Protein AF-X1IJ71-F1 (afdb_monomer_lite)

Secondary structure (DSSP, 8-state):
-HHHHHHHHHTT---HHHHHHHHHHHHHHHTTTEEE-TTT--EEE-TTS---HHHHHHHHHHHHHHHHHTTSSTT----HHHHHHHHT--HHHHHHHHHHHHHTTSEEEETTEEEE-THHHHHHHTT--GGGPPTTEEEEEEE-SSSTTSSS-EEEEEE--

pLDDT: mean 70.22, std 17.47, range [33.94, 96.06]

InterPro domains:
  IPR016039 Thiolase-like [G3DSA:3.40.47.10] (110-160)

Sequence (161 aa):
MENKKLDILKDLIINEEYTLEDLKRLVEKSKSFIKIEGKSGKVIISPEYPFTTREKIVIFLIGFHFSKELGLNQDVQITSSYISENIEIAQTTISGPLGDIVKNKIVAKENNTFAIKFYEIALQLKGKADKRQVPNAKIGLAYGMNGICSQGNCVLIFGGE

Structure (mmCIF, N/CA/C/O backbone):
data_AF-X1IJ71-F1
#
_entry.id   AF-X1IJ71-F1
#
loop_
_atom_site.group_PDB
_atom_site.id
_atom_site.type_symbol
_atom_site.label_atom_id
_atom_site.label_alt_id
_atom_site.label_comp_id
_atom_site.label_asym_id
_atom_site.label_entity_id
_atom_site.label_seq_id
_atom_site.pdbx_PDB_ins_code
_atom_site.Cartn_x
_atom_site.Cartn_y
_atom_site.Cartn_z
_atom_site.occupancy
_atom_site.B_iso_or_equiv
_atom_site.auth_seq_id
_atom_site.auth_comp_id
_atom_site.auth_asym_id
_atom_site.auth_atom_id
_atom_site.pdbx_PDB_model_num
ATOM 1 N N . MET A 1 1 ? -42.960 -9.338 11.588 1.00 52.09 1 MET A N 1
ATOM 2 C CA . MET A 1 1 ? -41.989 -9.705 10.528 1.00 52.09 1 MET A CA 1
ATOM 3 C C . MET A 1 1 ? -40.872 -8.666 10.405 1.00 52.09 1 MET A C 1
ATOM 5 O O . MET A 1 1 ? -39.729 -9.062 10.228 1.00 52.09 1 MET A O 1
ATOM 9 N N . GLU A 1 2 ? -41.163 -7.374 10.604 1.00 54.00 2 GLU A N 1
ATOM 10 C CA . GLU A 1 2 ? -40.160 -6.290 10.667 1.00 54.00 2 GLU A CA 1
ATOM 11 C C . GLU A 1 2 ? -39.073 -6.474 11.738 1.00 54.00 2 GLU A C 1
ATOM 13 O O . GLU A 1 2 ? -37.898 -6.322 11.420 1.00 54.00 2 GLU A O 1
ATOM 18 N N . ASN A 1 3 ? -39.418 -6.893 12.963 1.00 58.38 3 ASN A N 1
ATOM 19 C CA . ASN A 1 3 ? -38.427 -7.018 14.048 1.00 58.38 3 ASN A CA 1
ATOM 20 C C . ASN A 1 3 ? -37.332 -8.069 13.788 1.00 58.38 3 ASN A C 1
ATOM 22 O O . ASN A 1 3 ? -36.171 -7.814 14.077 1.00 58.38 3 ASN A O 1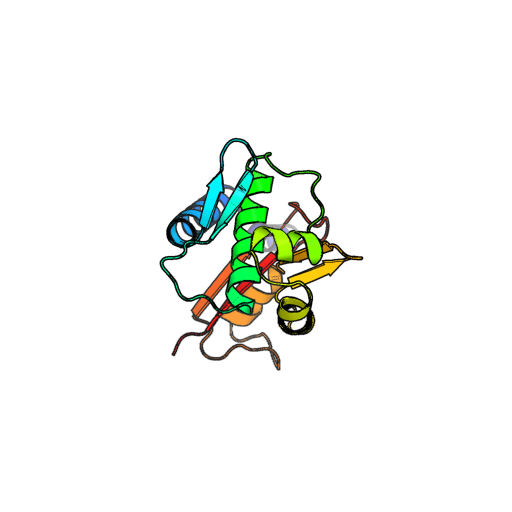
ATOM 26 N N . LYS A 1 4 ? -37.653 -9.203 13.144 1.00 63.12 4 LYS A N 1
ATOM 27 C CA . LYS A 1 4 ? -36.636 -10.207 12.767 1.00 63.12 4 LYS A CA 1
ATOM 28 C C . LYS A 1 4 ? -35.680 -9.695 11.688 1.00 63.12 4 LYS A C 1
ATOM 30 O O . LYS A 1 4 ? -34.519 -10.079 11.663 1.00 63.12 4 LYS A O 1
ATOM 35 N N . LYS A 1 5 ? -36.173 -8.839 10.786 1.00 57.72 5 LYS A N 1
ATOM 36 C CA . LYS A 1 5 ? -35.361 -8.238 9.724 1.00 57.72 5 LYS A CA 1
ATOM 37 C C . LYS A 1 5 ? -34.405 -7.195 10.306 1.00 57.72 5 LYS A C 1
ATOM 39 O O . LYS A 1 5 ? -33.244 -7.173 9.926 1.00 57.72 5 LYS A O 1
ATOM 44 N N . LEU A 1 6 ? -34.879 -6.388 11.256 1.00 58.03 6 LEU A N 1
ATOM 45 C CA . LEU A 1 6 ? -34.053 -5.436 12.000 1.00 58.03 6 LEU A CA 1
ATOM 46 C C . LEU A 1 6 ? -32.970 -6.130 12.833 1.00 58.03 6 LEU A C 1
ATOM 48 O O . LEU A 1 6 ? -31.835 -5.672 12.813 1.00 58.03 6 LEU A O 1
ATOM 52 N N . ASP A 1 7 ? -33.277 -7.246 13.499 1.00 62.38 7 ASP A N 1
ATOM 53 C CA . ASP A 1 7 ? -32.277 -7.978 14.288 1.00 62.38 7 ASP A CA 1
ATOM 54 C C . ASP A 1 7 ? -31.167 -8.597 13.427 1.00 62.38 7 ASP A C 1
ATOM 56 O O . ASP A 1 7 ? -30.007 -8.529 13.809 1.00 62.38 7 ASP A O 1
ATOM 60 N N . ILE A 1 8 ? -31.481 -9.092 12.224 1.00 55.81 8 ILE A N 1
ATOM 61 C CA . ILE A 1 8 ? -30.460 -9.569 11.269 1.00 55.81 8 ILE A CA 1
ATOM 62 C C . ILE A 1 8 ? -29.593 -8.410 10.748 1.00 55.81 8 ILE A C 1
ATOM 64 O O . ILE A 1 8 ? -28.407 -8.580 10.483 1.00 55.81 8 ILE A O 1
ATOM 68 N N . LEU A 1 9 ? -30.172 -7.219 10.580 1.00 46.19 9 LEU A N 1
ATOM 69 C CA . LEU A 1 9 ? -29.439 -6.045 10.100 1.00 46.19 9 LEU A CA 1
ATOM 70 C C . LEU A 1 9 ? -28.527 -5.435 11.177 1.00 46.19 9 LEU A C 1
ATOM 72 O O . LEU A 1 9 ? -27.554 -4.776 10.820 1.00 46.19 9 LEU A O 1
ATOM 76 N N . LYS A 1 10 ? -28.791 -5.677 12.470 1.00 57.78 10 LYS A N 1
ATOM 77 C CA . LYS A 1 10 ? -27.905 -5.248 13.567 1.00 57.78 10 LYS A CA 1
ATOM 78 C C . LYS A 1 10 ? -26.537 -5.929 13.515 1.00 57.78 10 LYS A C 1
ATOM 80 O O . LYS A 1 10 ? -25.555 -5.290 13.868 1.00 57.78 10 LYS A O 1
ATOM 85 N N . ASP A 1 11 ? -26.450 -7.149 12.985 1.00 53.12 11 ASP A N 1
ATOM 86 C CA . ASP A 1 11 ? -25.175 -7.860 12.792 1.00 53.12 11 ASP A CA 1
ATOM 87 C C . ASP A 1 11 ? -24.276 -7.215 11.717 1.00 53.12 11 ASP A C 1
ATOM 89 O O . ASP A 1 11 ? -23.091 -7.530 11.620 1.00 53.12 11 ASP A O 1
ATOM 93 N N . LEU A 1 12 ? -24.822 -6.310 10.893 1.00 44.44 12 LEU A N 1
ATOM 94 C CA . LEU A 1 12 ? -24.057 -5.523 9.918 1.00 44.44 12 LEU A CA 1
ATOM 95 C C . LEU A 1 12 ? -23.505 -4.218 10.512 1.00 44.44 12 LEU A C 1
ATOM 97 O O . LEU A 1 12 ? -22.729 -3.532 9.845 1.00 44.44 12 LEU A O 1
ATOM 101 N N . ILE A 1 13 ? -23.913 -3.853 11.732 1.00 45.34 13 ILE A N 1
ATOM 102 C CA . ILE A 1 13 ? -23.444 -2.644 12.407 1.00 45.34 13 ILE A CA 1
ATOM 103 C C . ILE A 1 13 ? -22.064 -2.941 12.994 1.00 45.34 13 ILE A C 1
ATOM 105 O O . ILE A 1 13 ? -21.918 -3.681 13.964 1.00 45.34 13 ILE A O 1
ATOM 109 N N . ILE A 1 14 ? -21.035 -2.357 12.384 1.00 48.97 14 ILE A N 1
ATOM 110 C CA . ILE A 1 14 ? -19.670 -2.394 12.905 1.00 48.97 14 ILE A CA 1
ATOM 111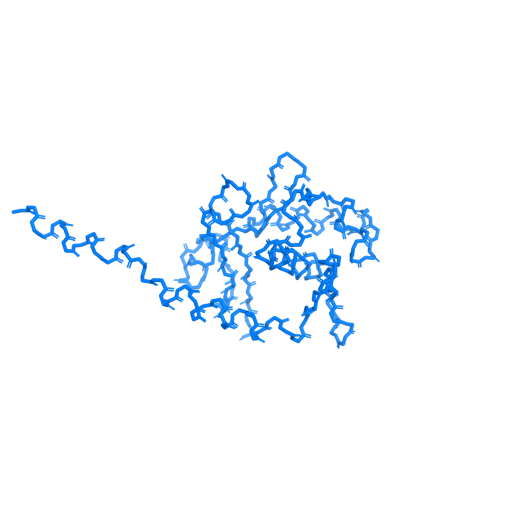 C C . ILE A 1 14 ? -19.578 -1.346 14.016 1.00 48.97 14 ILE A C 1
ATOM 113 O O . ILE A 1 14 ? -19.747 -0.155 13.760 1.00 48.97 14 ILE A O 1
ATOM 117 N N . ASN A 1 15 ? -19.323 -1.788 15.246 1.00 52.44 15 ASN A N 1
ATOM 118 C CA . ASN A 1 15 ? -19.064 -0.885 16.364 1.00 52.44 15 ASN A CA 1
ATOM 119 C C . ASN A 1 15 ? -17.686 -0.228 16.193 1.00 52.44 15 ASN A C 1
ATOM 121 O O . ASN A 1 15 ? -16.696 -0.906 15.925 1.00 52.44 15 ASN A O 1
ATOM 125 N N . GLU A 1 16 ? -17.625 1.089 16.386 1.00 49.56 16 GLU A N 1
ATOM 126 C CA . GLU A 1 16 ? -16.437 1.936 16.193 1.00 49.56 16 GLU A CA 1
ATOM 127 C C . GLU A 1 16 ? -15.214 1.469 17.014 1.00 49.56 16 GLU A C 1
ATOM 129 O O . GLU A 1 16 ? -14.071 1.589 16.569 1.00 49.56 16 GLU A O 1
ATOM 134 N N . GLU A 1 17 ? -15.452 0.831 18.167 1.00 52.09 17 GLU A N 1
ATOM 135 C CA . GLU A 1 17 ? -14.421 0.191 18.997 1.00 52.09 17 GLU A CA 1
ATOM 136 C C . GLU A 1 17 ? -13.662 -0.931 18.271 1.00 52.09 17 GLU A C 1
ATOM 138 O O . GLU A 1 17 ? -12.436 -0.992 18.371 1.00 52.09 17 GLU A O 1
ATOM 143 N N . TYR A 1 18 ? -14.345 -1.767 17.478 1.00 51.66 18 TYR A N 1
ATOM 144 C CA . TYR A 1 18 ? -13.689 -2.835 16.709 1.00 51.66 18 TYR A CA 1
ATOM 145 C C . TYR A 1 18 ? -12.767 -2.251 15.635 1.00 51.66 18 TYR A C 1
ATOM 147 O O . TYR A 1 18 ? -11.654 -2.736 15.430 1.00 51.66 18 TYR A O 1
ATOM 155 N N . THR A 1 19 ? -13.194 -1.162 14.992 1.00 58.81 19 THR A N 1
ATOM 156 C CA . THR A 1 19 ? -12.408 -0.460 13.970 1.00 58.81 19 THR A CA 1
ATOM 157 C C . THR A 1 19 ? -11.124 0.132 14.560 1.00 58.81 19 THR A C 1
ATOM 159 O O . THR A 1 19 ? -10.059 0.062 13.943 1.00 58.81 19 THR A O 1
ATOM 162 N N . LEU A 1 20 ? -11.196 0.671 15.781 1.00 56.62 20 LEU A N 1
ATOM 163 C CA . LEU A 1 20 ? -10.044 1.227 16.493 1.00 56.62 20 LEU A CA 1
ATOM 164 C C . LEU A 1 20 ? -9.066 0.151 16.981 1.00 56.62 20 LEU A C 1
ATOM 166 O O . LEU A 1 20 ? -7.851 0.351 16.904 1.00 56.62 20 LEU A O 1
ATOM 170 N N . GLU A 1 21 ? -9.558 -0.983 17.480 1.00 60.38 21 GLU A N 1
ATOM 171 C CA . GLU A 1 21 ? -8.706 -2.113 17.869 1.00 60.38 21 GLU A CA 1
ATOM 172 C C . GLU A 1 21 ? -7.977 -2.721 16.671 1.00 60.38 21 GLU A C 1
ATOM 174 O O . GLU A 1 21 ? -6.771 -2.986 16.742 1.00 60.38 21 GLU A O 1
ATOM 179 N N . ASP A 1 22 ? -8.673 -2.872 15.543 1.00 58.97 22 ASP A N 1
ATOM 180 C CA . ASP A 1 22 ? -8.055 -3.327 14.306 1.00 58.97 22 ASP A CA 1
ATOM 181 C C . ASP A 1 22 ? -6.983 -2.346 13.829 1.00 58.97 22 ASP A C 1
ATOM 183 O O . ASP A 1 22 ? -5.860 -2.771 13.546 1.00 58.97 22 ASP A O 1
ATOM 187 N N . LEU A 1 23 ? -7.260 -1.037 13.834 1.00 60.81 23 LEU A N 1
ATOM 188 C CA . LEU A 1 23 ? -6.272 -0.017 13.478 1.00 60.81 23 LEU A CA 1
ATOM 189 C C . LEU A 1 23 ? -5.040 -0.062 14.393 1.00 60.81 23 LEU A C 1
ATOM 191 O O . LEU A 1 23 ? -3.909 -0.048 13.903 1.00 60.81 23 LEU A O 1
ATOM 195 N N . LYS A 1 24 ? -5.230 -0.186 15.712 1.00 64.12 24 LYS A N 1
ATOM 196 C CA . LYS A 1 24 ? -4.121 -0.352 16.668 1.00 64.12 24 LYS A CA 1
ATOM 197 C C . LYS A 1 24 ? -3.276 -1.575 16.328 1.00 64.12 24 LYS A C 1
ATOM 199 O O . LYS A 1 24 ? -2.054 -1.474 16.239 1.00 64.12 24 LYS A O 1
ATOM 204 N N . ARG A 1 25 ? -3.911 -2.722 16.077 1.00 64.56 25 ARG A N 1
ATOM 205 C CA . ARG A 1 25 ? -3.221 -3.964 15.705 1.00 64.56 25 ARG A CA 1
ATOM 206 C C . ARG A 1 25 ? -2.439 -3.820 14.396 1.00 64.56 25 ARG A C 1
ATOM 208 O O . ARG A 1 25 ? -1.338 -4.362 14.287 1.00 64.56 25 ARG A O 1
ATOM 215 N N . LEU A 1 26 ? -2.986 -3.105 13.412 1.00 60.25 26 LEU A N 1
ATOM 216 C CA . LEU A 1 26 ? -2.316 -2.811 12.141 1.00 60.25 26 LEU A CA 1
ATOM 217 C C . LEU A 1 26 ? -1.077 -1.943 12.354 1.00 60.25 26 LEU A C 1
ATOM 219 O O . LEU A 1 26 ? -0.009 -2.266 11.831 1.00 60.25 26 LEU A O 1
ATOM 223 N N . VAL A 1 27 ? -1.210 -0.878 13.144 1.00 67.06 27 VAL A N 1
ATOM 224 C CA . VAL A 1 27 ? -0.105 0.019 13.481 1.00 67.06 27 VAL A CA 1
ATOM 225 C C . VAL A 1 27 ? 1.001 -0.755 14.197 1.00 67.06 27 VAL A C 1
ATOM 227 O O . VAL A 1 27 ? 2.145 -0.700 13.755 1.00 67.06 27 VAL A O 1
ATOM 230 N N . GLU A 1 28 ? 0.676 -1.551 15.222 1.00 72.69 28 GLU A N 1
ATOM 231 C CA . GLU A 1 28 ? 1.669 -2.362 15.943 1.00 72.69 28 GLU A CA 1
ATOM 232 C C . GLU A 1 28 ? 2.438 -3.310 15.019 1.00 72.69 28 GLU A C 1
ATOM 234 O O . GLU A 1 28 ? 3.667 -3.346 15.050 1.00 72.69 28 GLU A O 1
ATOM 239 N N . LYS A 1 29 ? 1.739 -4.024 14.129 1.00 67.94 29 LYS A N 1
ATOM 240 C CA . LYS A 1 29 ? 2.379 -4.944 13.175 1.00 67.94 29 LYS A CA 1
ATOM 241 C C . LYS A 1 29 ? 3.203 -4.240 12.099 1.00 67.94 29 LYS A C 1
ATOM 243 O O . LYS A 1 29 ? 4.092 -4.859 11.526 1.00 67.94 29 LYS A O 1
ATOM 248 N N . SER A 1 30 ? 2.895 -2.983 11.793 1.00 69.38 30 SER A N 1
ATOM 249 C CA . SER A 1 30 ? 3.553 -2.238 10.715 1.00 69.38 30 SER A CA 1
ATOM 250 C C . SER A 1 30 ? 4.763 -1.436 11.194 1.00 69.38 30 SER A C 1
ATOM 252 O O . SER A 1 30 ? 5.635 -1.129 10.385 1.00 69.38 30 SER A O 1
ATOM 254 N N . LYS A 1 31 ? 4.851 -1.116 12.493 1.00 78.25 31 LYS A N 1
ATOM 255 C CA . LYS A 1 31 ? 5.910 -0.279 13.091 1.00 78.25 31 LYS A CA 1
ATOM 256 C C . LYS A 1 31 ? 7.336 -0.768 12.822 1.00 78.25 31 LYS A C 1
ATOM 258 O O . LYS A 1 31 ? 8.241 0.053 12.692 1.00 78.25 31 LYS A O 1
ATOM 263 N N . SER A 1 32 ? 7.552 -2.081 12.739 1.00 78.38 32 SER A N 1
ATOM 264 C CA . SER A 1 32 ? 8.865 -2.669 12.428 1.00 78.38 32 SER A CA 1
ATOM 265 C C . SER A 1 32 ? 9.284 -2.465 10.971 1.00 78.38 32 SER A C 1
ATOM 267 O O . SER A 1 32 ? 10.469 -2.526 10.654 1.00 78.38 32 SER A O 1
ATOM 269 N N . PHE A 1 33 ? 8.323 -2.220 10.079 1.00 78.81 33 PHE A N 1
ATOM 270 C CA . PHE A 1 33 ? 8.536 -2.176 8.634 1.00 78.81 33 PHE A CA 1
ATOM 271 C C . PHE A 1 33 ? 8.388 -0.771 8.052 1.00 78.81 33 PHE A C 1
ATOM 273 O O . PHE A 1 33 ? 8.953 -0.494 6.997 1.00 78.81 33 PHE A O 1
ATOM 280 N N . ILE A 1 34 ? 7.631 0.105 8.719 1.00 85.31 34 ILE A N 1
ATOM 281 C CA . ILE A 1 34 ? 7.229 1.416 8.211 1.00 85.31 34 ILE A CA 1
ATOM 282 C C . ILE A 1 34 ? 7.416 2.476 9.290 1.00 85.31 34 ILE A C 1
ATOM 284 O O . ILE A 1 34 ? 6.931 2.339 10.413 1.00 85.31 34 ILE A O 1
ATOM 288 N N . LYS A 1 35 ? 8.040 3.589 8.907 1.00 89.44 35 LYS A N 1
ATOM 289 C CA . LYS A 1 35 ? 8.030 4.847 9.659 1.00 89.44 35 LYS A CA 1
ATOM 290 C C . LYS A 1 35 ? 7.477 5.959 8.774 1.00 89.44 35 LYS A C 1
ATOM 292 O O . LYS A 1 35 ? 7.633 5.918 7.557 1.00 89.44 35 LYS A O 1
ATOM 297 N N . ILE A 1 36 ? 6.827 6.945 9.383 1.00 88.44 36 ILE A N 1
ATOM 298 C CA . ILE A 1 36 ? 6.288 8.116 8.683 1.00 88.44 36 ILE A CA 1
ATOM 299 C C . ILE A 1 36 ? 6.943 9.345 9.291 1.00 88.44 36 ILE A C 1
ATOM 301 O O . ILE A 1 36 ? 6.894 9.541 10.506 1.00 88.44 36 ILE A O 1
ATOM 305 N N . GLU A 1 37 ? 7.586 10.158 8.461 1.00 89.44 37 GLU A N 1
ATOM 306 C CA . GLU A 1 37 ? 8.177 11.409 8.916 1.00 89.44 37 GLU A CA 1
ATOM 307 C C . GLU A 1 37 ? 7.067 12.414 9.253 1.00 89.44 37 GLU A C 1
ATOM 309 O O . GLU A 1 37 ? 6.283 12.798 8.390 1.00 89.44 37 GLU A O 1
ATOM 314 N N . GLY A 1 38 ? 7.009 12.876 10.504 1.00 82.81 38 GLY A N 1
ATOM 315 C CA . GLY A 1 38 ? 5.882 13.676 11.001 1.00 82.81 38 GLY A CA 1
ATOM 316 C C . GLY A 1 38 ? 5.695 15.054 10.353 1.00 82.81 38 GLY A C 1
ATOM 317 O O . GLY A 1 38 ? 4.644 15.654 10.534 1.00 82.81 38 GLY A O 1
ATOM 318 N N . LYS A 1 39 ? 6.688 15.569 9.613 1.00 83.69 39 LYS A N 1
ATOM 319 C CA . LYS A 1 39 ? 6.588 16.865 8.915 1.00 83.69 39 LYS A CA 1
ATOM 320 C C . LYS A 1 39 ? 6.137 16.729 7.465 1.00 83.69 39 LYS A C 1
ATOM 322 O O . LYS A 1 39 ? 5.291 17.493 7.024 1.00 83.69 39 LYS A O 1
ATOM 327 N N . SER A 1 40 ? 6.727 15.795 6.725 1.00 87.00 40 SER A N 1
ATOM 328 C CA . SER A 1 40 ? 6.470 15.621 5.289 1.00 87.00 40 SER A CA 1
ATOM 329 C C . SER A 1 40 ? 5.454 14.52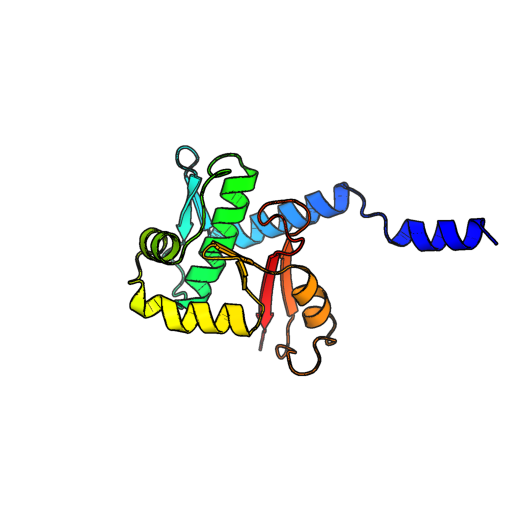2 4.987 1.00 87.00 40 SER A C 1
ATOM 331 O O . SER A 1 40 ? 5.023 14.368 3.848 1.00 87.00 40 SER A O 1
ATOM 333 N N . GLY A 1 41 ? 5.137 13.679 5.972 1.00 85.56 41 GLY A N 1
ATOM 334 C CA . GLY A 1 41 ? 4.402 12.446 5.741 1.00 85.56 41 GLY A CA 1
ATOM 335 C C . GLY A 1 41 ? 5.179 11.416 4.917 1.00 85.56 41 GLY A C 1
ATOM 336 O O . GLY A 1 41 ? 4.582 10.415 4.513 1.00 85.56 41 GLY A O 1
ATOM 337 N N . LYS A 1 42 ? 6.480 11.631 4.654 1.00 90.50 42 LYS A N 1
ATOM 338 C CA . LYS A 1 42 ? 7.313 10.704 3.884 1.00 90.50 42 LYS A CA 1
ATOM 339 C C . LYS A 1 42 ? 7.307 9.330 4.539 1.00 90.50 42 LYS A C 1
ATOM 341 O O . LYS A 1 42 ? 7.583 9.187 5.731 1.00 90.50 42 LYS A O 1
ATOM 346 N N . VAL A 1 43 ? 7.017 8.320 3.730 1.00 89.94 43 VAL A N 1
ATOM 347 C CA . VAL A 1 43 ? 7.006 6.920 4.145 1.00 89.94 43 VAL A CA 1
ATOM 348 C C . VAL A 1 43 ? 8.414 6.364 4.008 1.00 89.94 43 VAL A C 1
ATOM 350 O O . VAL A 1 43 ? 9.011 6.430 2.939 1.00 89.94 43 VAL A O 1
ATOM 353 N N . ILE A 1 44 ? 8.935 5.804 5.091 1.00 90.50 44 ILE A N 1
ATOM 354 C CA . ILE A 1 44 ? 10.261 5.199 5.157 1.00 90.50 44 ILE A CA 1
ATOM 355 C C . ILE A 1 44 ? 10.071 3.709 5.418 1.00 90.50 44 ILE A C 1
ATOM 357 O O . ILE A 1 44 ? 9.511 3.319 6.445 1.00 90.50 44 ILE A O 1
ATOM 361 N N . ILE A 1 45 ? 10.537 2.881 4.487 1.00 87.62 45 ILE A N 1
ATOM 362 C CA . ILE A 1 45 ? 10.548 1.424 4.639 1.00 87.62 45 ILE A CA 1
ATOM 363 C C . ILE A 1 45 ? 11.807 1.029 5.409 1.00 87.62 45 ILE A C 1
ATOM 365 O O . ILE A 1 45 ? 12.897 1.513 5.108 1.00 87.62 45 ILE A O 1
ATOM 369 N N . SER A 1 46 ? 11.663 0.149 6.399 1.00 83.94 46 SER A N 1
ATOM 370 C CA . SER A 1 46 ? 12.794 -0.334 7.191 1.00 83.94 46 SER A CA 1
ATOM 371 C C . SER A 1 46 ? 13.818 -1.063 6.305 1.00 83.94 46 SER A C 1
ATOM 373 O O . SER A 1 46 ? 13.438 -2.001 5.598 1.00 83.94 46 SER A O 1
ATOM 375 N N . PRO A 1 47 ? 15.109 -0.682 6.350 1.00 86.44 47 PRO A N 1
ATOM 376 C CA . PRO A 1 47 ? 16.167 -1.359 5.603 1.00 86.44 47 PRO A CA 1
ATOM 377 C C . PRO A 1 47 ? 16.606 -2.679 6.254 1.00 86.44 47 PRO A C 1
ATOM 379 O O . PRO A 1 47 ? 17.352 -3.438 5.644 1.00 86.44 47 PRO A O 1
ATOM 382 N N . GLU A 1 48 ? 16.156 -2.961 7.481 1.00 82.94 48 GLU A N 1
ATOM 383 C CA . GLU A 1 48 ? 16.527 -4.157 8.254 1.00 82.94 48 GLU A CA 1
ATOM 384 C C . GLU A 1 48 ? 15.976 -5.457 7.646 1.00 82.94 48 GLU A C 1
ATOM 386 O O . GLU A 1 48 ? 16.426 -6.546 7.998 1.00 82.94 48 GLU A O 1
ATOM 391 N N . TYR A 1 49 ? 15.018 -5.351 6.720 1.00 79.00 49 TYR A N 1
ATOM 392 C CA . TYR A 1 49 ? 14.347 -6.486 6.097 1.00 79.00 49 TYR A CA 1
ATOM 393 C C . TYR A 1 49 ? 14.599 -6.504 4.580 1.00 79.00 49 TYR A C 1
ATOM 395 O O . TYR A 1 49 ? 14.389 -5.489 3.904 1.00 79.00 49 TYR A O 1
ATOM 403 N N . PRO A 1 50 ? 15.002 -7.651 4.000 1.00 82.25 50 PRO A N 1
ATOM 404 C CA . PRO A 1 50 ? 15.312 -7.769 2.577 1.00 82.25 50 PRO A CA 1
ATOM 405 C C . PRO A 1 50 ? 14.041 -7.937 1.729 1.00 82.25 50 PRO A C 1
ATOM 407 O O . PRO A 1 50 ? 13.834 -8.961 1.083 1.00 82.25 50 PRO A O 1
ATOM 410 N N . PHE A 1 51 ? 13.172 -6.926 1.728 1.00 81.75 51 PHE A N 1
ATOM 411 C CA . PHE A 1 51 ? 11.926 -6.962 0.966 1.00 81.75 51 PHE A CA 1
ATOM 412 C C . PHE A 1 51 ? 12.165 -7.007 -0.545 1.00 81.75 51 PHE A C 1
ATOM 414 O O . PHE A 1 51 ? 12.943 -6.224 -1.104 1.00 81.75 51 PHE A O 1
ATOM 421 N N . THR A 1 52 ? 11.402 -7.857 -1.223 1.00 84.12 52 THR A N 1
ATOM 422 C CA . THR A 1 52 ? 11.271 -7.861 -2.680 1.00 84.12 52 THR A CA 1
ATOM 423 C C . THR A 1 52 ? 10.654 -6.552 -3.180 1.00 84.12 52 THR A C 1
ATOM 425 O O . THR A 1 52 ? 9.966 -5.836 -2.449 1.00 84.12 52 THR A O 1
ATOM 428 N N . THR A 1 53 ? 10.825 -6.239 -4.467 1.00 84.12 53 THR A N 1
ATOM 429 C CA . THR A 1 53 ? 10.191 -5.063 -5.092 1.00 84.12 53 THR A CA 1
ATOM 430 C C . THR A 1 53 ? 8.675 -5.057 -4.896 1.00 84.12 53 THR A C 1
ATOM 432 O O . THR A 1 53 ? 8.094 -4.020 -4.588 1.00 84.12 53 THR A O 1
ATOM 435 N N . ARG 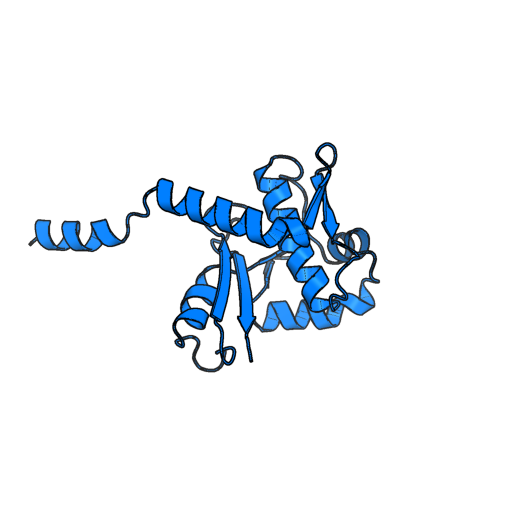A 1 54 ? 8.036 -6.226 -5.023 1.00 82.94 54 ARG A N 1
ATOM 436 C CA . ARG A 1 54 ? 6.596 -6.390 -4.805 1.00 82.94 54 ARG A CA 1
ATOM 437 C C . ARG A 1 54 ? 6.203 -6.014 -3.378 1.00 82.94 54 ARG A C 1
ATOM 439 O O . ARG A 1 54 ? 5.253 -5.262 -3.194 1.00 82.94 54 ARG A O 1
ATOM 446 N N . GLU A 1 55 ? 6.930 -6.513 -2.386 1.00 79.00 55 GLU A N 1
ATOM 447 C CA . GLU A 1 55 ? 6.664 -6.213 -0.976 1.00 79.00 55 GLU A CA 1
ATOM 448 C C . GLU A 1 55 ? 6.899 -4.738 -0.666 1.00 79.00 55 GLU A C 1
ATOM 450 O O . GLU A 1 55 ? 6.042 -4.118 -0.047 1.00 79.00 55 GLU A O 1
ATOM 455 N N . LYS A 1 56 ? 7.985 -4.138 -1.171 1.00 84.12 56 LYS A N 1
ATOM 456 C CA . LYS A 1 56 ? 8.271 -2.707 -0.985 1.00 84.12 56 LYS A CA 1
ATOM 457 C C . LYS A 1 56 ? 7.161 -1.812 -1.526 1.00 84.12 56 LYS A C 1
ATOM 459 O O . LYS A 1 56 ? 6.751 -0.888 -0.833 1.00 84.12 56 LYS A O 1
ATOM 464 N N . ILE A 1 57 ? 6.639 -2.104 -2.722 1.00 85.25 57 ILE A N 1
ATOM 465 C CA . ILE A 1 57 ? 5.497 -1.367 -3.290 1.00 85.25 57 ILE A CA 1
ATOM 466 C C . ILE A 1 57 ? 4.311 -1.435 -2.333 1.00 85.25 57 ILE A C 1
ATOM 468 O O . ILE A 1 57 ? 3.686 -0.423 -2.034 1.00 85.25 57 ILE A O 1
ATOM 472 N N . VAL A 1 58 ? 3.991 -2.629 -1.845 1.00 80.94 58 VAL A N 1
ATOM 473 C CA . VAL A 1 58 ? 2.791 -2.802 -1.040 1.00 80.94 58 VAL A CA 1
ATOM 474 C C . VAL A 1 58 ? 2.954 -2.187 0.357 1.00 80.94 58 VAL A C 1
ATOM 476 O O . VAL A 1 58 ? 2.058 -1.480 0.808 1.00 80.94 58 VAL A O 1
ATOM 479 N N . ILE A 1 59 ? 4.107 -2.367 1.003 1.00 80.50 59 ILE A N 1
ATOM 480 C CA . ILE A 1 59 ? 4.465 -1.731 2.281 1.00 80.50 59 ILE A CA 1
ATOM 481 C C . ILE A 1 59 ? 4.420 -0.204 2.154 1.00 80.50 59 ILE A C 1
ATOM 483 O O . ILE A 1 59 ? 3.842 0.466 3.010 1.00 80.50 59 ILE A O 1
ATOM 487 N N . PHE A 1 60 ? 4.955 0.350 1.063 1.00 89.62 60 PHE A N 1
ATOM 488 C CA . PHE A 1 60 ? 4.865 1.779 0.775 1.00 89.62 60 PHE A CA 1
ATOM 489 C C . PHE A 1 60 ? 3.413 2.257 0.715 1.00 89.62 60 PHE A C 1
ATOM 491 O O . PHE A 1 60 ? 3.068 3.240 1.364 1.00 89.62 60 PHE A O 1
ATOM 498 N N . LEU A 1 61 ? 2.547 1.540 -0.008 1.00 85.12 61 LEU A N 1
ATOM 499 C CA . LEU A 1 61 ? 1.132 1.893 -0.117 1.00 85.12 61 LEU A CA 1
ATOM 500 C C . LEU A 1 61 ? 0.413 1.853 1.244 1.00 85.12 61 LEU A C 1
ATOM 502 O O . LEU A 1 61 ? -0.454 2.695 1.477 1.00 85.12 61 LEU A O 1
ATOM 506 N N . ILE A 1 62 ? 0.780 0.939 2.158 1.00 78.50 62 ILE A N 1
ATOM 507 C CA . ILE A 1 62 ? 0.249 0.937 3.538 1.00 78.50 62 ILE A CA 1
ATOM 508 C C . ILE A 1 62 ? 0.696 2.198 4.272 1.00 78.50 62 ILE A C 1
ATOM 510 O O . ILE A 1 62 ? -0.117 2.903 4.864 1.00 78.50 62 ILE A O 1
ATOM 514 N N . GLY A 1 63 ? 2.002 2.469 4.263 1.00 79.69 63 GLY A N 1
ATOM 515 C CA . GLY A 1 63 ? 2.558 3.593 5.005 1.00 79.69 63 GLY A CA 1
ATOM 516 C C . GLY A 1 63 ? 2.019 4.915 4.486 1.00 79.69 63 GLY A C 1
ATOM 517 O O . GLY A 1 63 ? 1.729 5.823 5.260 1.00 79.69 63 GLY A O 1
ATOM 518 N N . PHE A 1 64 ? 1.804 4.995 3.177 1.00 85.62 64 PHE A N 1
ATOM 519 C CA . PHE A 1 64 ? 1.228 6.164 2.548 1.00 85.62 64 PHE A CA 1
ATOM 520 C C . PHE A 1 64 ? -0.246 6.326 2.913 1.00 85.62 64 PHE A C 1
ATOM 522 O O . PHE A 1 64 ? -0.699 7.438 3.169 1.00 85.62 64 PHE A O 1
ATOM 529 N N . HIS A 1 65 ? -0.985 5.222 3.014 1.00 77.81 65 HIS A N 1
ATOM 530 C CA . HIS A 1 65 ? -2.340 5.251 3.544 1.00 77.81 65 HIS A CA 1
ATOM 531 C C . HIS A 1 65 ? -2.372 5.815 4.974 1.00 77.81 65 HIS A C 1
ATOM 533 O O . HIS A 1 65 ? -3.077 6.792 5.205 1.00 77.81 65 HIS A O 1
ATOM 539 N N . PHE A 1 66 ? -1.545 5.307 5.894 1.00 77.50 66 PHE A N 1
ATOM 540 C CA . PHE A 1 66 ? -1.438 5.861 7.252 1.00 77.50 66 PHE A CA 1
ATOM 541 C C . PHE A 1 66 ? -1.032 7.337 7.261 1.00 77.50 66 PHE A C 1
ATOM 543 O O . PHE A 1 66 ? -1.566 8.124 8.03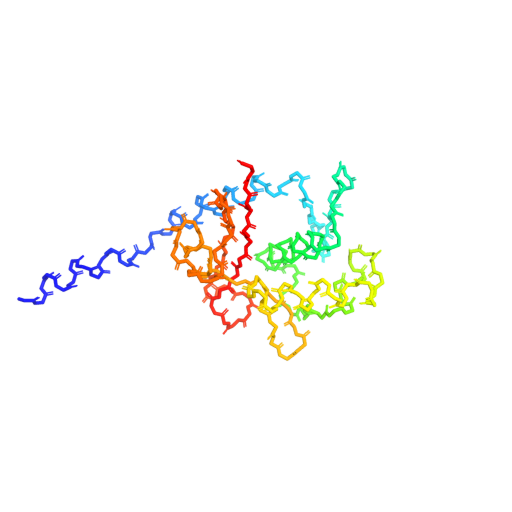4 1.00 77.50 66 PHE A O 1
ATOM 550 N N . SER A 1 67 ? -0.115 7.733 6.379 1.00 81.81 67 SER A N 1
ATOM 551 C CA . SER A 1 67 ? 0.327 9.123 6.256 1.00 81.81 67 SER A CA 1
ATOM 552 C C . SER A 1 67 ? -0.825 10.057 5.878 1.00 81.81 67 SER A C 1
ATOM 554 O O . SER A 1 67 ? -0.937 11.172 6.391 1.00 81.81 67 SER A O 1
ATOM 556 N N . LYS A 1 68 ? -1.741 9.585 5.029 1.00 80.31 68 LYS A N 1
ATOM 557 C CA . LYS A 1 68 ? -2.946 10.332 4.686 1.00 80.31 68 LYS A CA 1
ATOM 558 C C . LYS A 1 68 ? -3.977 10.378 5.818 1.00 80.31 68 LYS A C 1
ATOM 560 O O . LYS A 1 68 ? -4.561 11.438 6.022 1.00 80.31 68 LYS A O 1
ATOM 565 N N . GLU A 1 69 ? -4.155 9.291 6.572 1.00 73.06 69 GLU A N 1
ATOM 566 C CA . GLU A 1 69 ? -5.012 9.268 7.775 1.00 73.06 69 GLU A CA 1
ATOM 567 C C . GLU A 1 69 ? -4.491 10.222 8.868 1.00 73.06 69 GLU A C 1
ATOM 569 O O . GLU A 1 69 ? -5.271 10.834 9.590 1.00 73.06 69 GLU A O 1
ATOM 574 N N . LEU A 1 70 ? -3.171 10.428 8.938 1.00 76.50 70 LEU A N 1
ATOM 575 C CA . LEU A 1 70 ? -2.537 11.439 9.795 1.00 76.50 70 LEU A CA 1
ATOM 576 C C . LEU A 1 70 ? -2.687 12.879 9.267 1.00 76.50 70 LEU A C 1
ATOM 578 O O . LEU A 1 70 ? -2.211 13.815 9.906 1.00 76.50 70 LEU A O 1
ATOM 582 N N . GLY A 1 71 ? -3.308 13.071 8.099 1.00 78.50 71 GLY A N 1
ATOM 583 C CA . GLY A 1 71 ? -3.507 14.381 7.479 1.00 78.50 71 GLY A CA 1
ATOM 584 C C . GLY A 1 71 ? -2.288 14.950 6.747 1.00 78.50 71 GLY A C 1
ATOM 585 O O . GLY A 1 71 ? -2.311 16.115 6.367 1.00 78.50 71 GLY A O 1
ATOM 586 N N . LEU A 1 72 ? -1.232 14.160 6.516 1.00 80.81 72 LEU A N 1
ATOM 587 C CA . LEU A 1 72 ? 0.042 14.659 5.976 1.00 80.81 72 LEU A CA 1
ATOM 588 C C . LEU A 1 72 ? 0.127 14.640 4.436 1.00 80.81 72 LEU A C 1
ATOM 590 O O . LEU A 1 72 ? 0.985 15.309 3.875 1.00 80.81 72 LEU A O 1
ATOM 594 N N . ASN A 1 73 ? -0.736 13.885 3.740 1.00 81.62 73 ASN A N 1
ATOM 595 C CA . ASN A 1 73 ? -0.645 13.656 2.282 1.00 81.62 73 ASN A CA 1
ATOM 596 C C . ASN A 1 73 ? -2.005 13.615 1.550 1.00 81.62 73 ASN A C 1
ATOM 598 O O . ASN A 1 73 ? -2.146 12.921 0.541 1.00 81.62 73 ASN A O 1
ATOM 602 N N . GLN A 1 74 ? -3.033 14.302 2.060 1.00 74.19 74 GLN A N 1
ATOM 603 C CA . GLN A 1 74 ? -4.431 14.121 1.625 1.00 74.19 74 GLN A CA 1
ATOM 604 C C . GLN A 1 74 ? -4.637 14.267 0.102 1.00 74.19 74 GLN A C 1
ATOM 606 O O . GLN A 1 74 ? -5.271 13.400 -0.505 1.00 74.19 74 GLN A O 1
ATOM 611 N N . ASP A 1 75 ? -3.990 15.251 -0.526 1.00 78.75 75 ASP A N 1
ATOM 612 C CA . ASP A 1 75 ? -4.175 15.582 -1.950 1.00 78.75 75 ASP A CA 1
ATOM 613 C C . ASP A 1 75 ? -3.171 14.911 -2.902 1.00 78.75 75 ASP A C 1
ATOM 615 O O . ASP A 1 75 ? -3.188 15.129 -4.115 1.00 78.75 75 ASP A O 1
ATOM 619 N N . VAL A 1 76 ? -2.278 14.071 -2.378 1.00 84.12 76 VAL A N 1
ATOM 620 C CA . VAL A 1 76 ? -1.220 13.463 -3.186 1.00 84.12 76 VAL A CA 1
ATOM 621 C C . VAL A 1 76 ? -1.752 12.241 -3.946 1.00 84.12 76 VAL A C 1
ATOM 623 O O . VAL A 1 76 ? -2.327 11.304 -3.370 1.00 84.12 76 VAL A O 1
ATOM 626 N N . GLN A 1 77 ? -1.535 12.245 -5.265 1.00 87.25 77 GLN A N 1
ATOM 627 C CA . GLN A 1 77 ? -1.826 11.125 -6.158 1.00 87.25 77 GLN A CA 1
ATOM 628 C C . GLN A 1 77 ? -0.662 10.133 -6.180 1.00 87.25 77 GLN A C 1
ATOM 630 O O . GLN A 1 77 ? 0.482 10.491 -6.446 1.00 87.25 77 GLN A O 1
ATOM 635 N N . ILE A 1 78 ? -0.967 8.859 -5.945 1.00 90.31 78 ILE A N 1
ATOM 636 C CA . ILE A 1 78 ? 0.034 7.794 -5.903 1.00 90.31 78 ILE A CA 1
ATOM 637 C C . ILE A 1 78 ? 0.224 7.228 -7.307 1.00 90.31 78 ILE A C 1
ATOM 639 O O . ILE A 1 78 ? -0.421 6.248 -7.670 1.00 90.31 78 ILE A O 1
ATOM 643 N N . THR A 1 79 ? 1.082 7.844 -8.112 1.00 94.06 79 THR A N 1
ATOM 644 C CA . THR A 1 79 ? 1.433 7.348 -9.452 1.00 94.06 79 THR A CA 1
ATOM 645 C C . THR A 1 79 ? 2.587 6.343 -9.401 1.00 94.06 79 THR A C 1
ATOM 647 O O . THR A 1 79 ? 3.238 6.165 -8.372 1.00 94.06 79 THR A O 1
ATOM 650 N N . SER A 1 80 ? 2.897 5.682 -10.523 1.00 93.38 80 SER A N 1
ATOM 651 C CA . SER A 1 80 ? 4.063 4.789 -10.583 1.00 93.38 80 SER A CA 1
ATOM 652 C C . SER A 1 80 ? 5.385 5.538 -10.407 1.00 93.38 80 SER A C 1
ATOM 654 O O . SER A 1 80 ? 6.301 4.989 -9.806 1.00 93.38 80 SER A O 1
ATOM 656 N N . SER A 1 81 ? 5.497 6.775 -10.906 1.00 94.50 81 SER A N 1
ATOM 657 C CA . SER A 1 81 ? 6.690 7.601 -10.678 1.00 94.50 81 SER A CA 1
ATOM 658 C C . SER A 1 81 ? 6.818 7.963 -9.201 1.00 94.50 81 SER A C 1
ATOM 660 O O . SER A 1 81 ? 7.878 7.770 -8.621 1.00 94.50 81 SER A O 1
ATOM 662 N N . TYR A 1 82 ? 5.708 8.340 -8.559 1.00 94.06 82 TYR A N 1
ATOM 663 C CA . TYR A 1 82 ? 5.693 8.647 -7.131 1.00 94.06 82 TYR A CA 1
ATOM 664 C C . TYR A 1 82 ? 6.126 7.447 -6.276 1.00 94.06 82 TYR A C 1
ATOM 666 O O . TYR A 1 82 ? 6.948 7.589 -5.373 1.00 94.06 82 TYR A O 1
ATOM 674 N N . ILE A 1 83 ? 5.621 6.246 -6.583 1.00 94.19 83 ILE A N 1
ATOM 675 C CA . ILE A 1 83 ? 6.057 5.009 -5.918 1.00 94.19 83 ILE A CA 1
ATOM 676 C C . ILE A 1 83 ? 7.557 4.787 -6.149 1.00 94.19 83 ILE A C 1
ATOM 678 O O . ILE A 1 83 ? 8.287 4.557 -5.192 1.00 94.19 83 ILE A O 1
ATOM 682 N N . SER A 1 84 ? 8.008 4.867 -7.404 1.00 96.06 84 SER A N 1
ATOM 683 C CA . SER A 1 84 ? 9.402 4.649 -7.813 1.00 96.06 84 SER A CA 1
ATOM 684 C C . SER A 1 84 ? 10.383 5.551 -7.061 1.00 96.06 84 SER A C 1
ATOM 686 O O . SER A 1 84 ? 11.378 5.058 -6.530 1.00 96.06 84 SER A O 1
ATOM 688 N N . GLU A 1 85 ? 10.072 6.844 -6.969 1.00 94.75 85 GLU A N 1
ATOM 689 C CA . GLU A 1 85 ? 10.879 7.845 -6.269 1.00 94.75 85 GLU A CA 1
ATOM 690 C C . GLU A 1 85 ? 10.948 7.571 -4.764 1.00 94.75 85 GLU A C 1
ATOM 692 O O . GLU A 1 85 ? 12.022 7.628 -4.174 1.00 94.75 85 GLU A O 1
ATOM 697 N N . ASN A 1 86 ? 9.819 7.226 -4.138 1.00 93.81 86 ASN A N 1
ATOM 698 C CA . ASN A 1 86 ? 9.763 7.051 -2.687 1.00 93.81 86 ASN A CA 1
ATOM 699 C C . ASN A 1 86 ? 10.332 5.715 -2.194 1.00 93.81 86 ASN A C 1
ATOM 701 O O . ASN A 1 86 ? 10.758 5.638 -1.044 1.00 93.81 86 ASN A O 1
ATOM 705 N N . ILE A 1 87 ? 10.335 4.669 -3.027 1.00 93.56 87 ILE A N 1
ATOM 706 C CA . ILE A 1 87 ? 10.967 3.384 -2.679 1.00 93.56 87 ILE A CA 1
ATOM 707 C C . ILE A 1 87 ? 12.381 3.235 -3.250 1.00 93.56 87 ILE A C 1
ATOM 709 O O . ILE A 1 87 ? 12.993 2.186 -3.052 1.00 93.56 87 ILE A O 1
ATOM 713 N N . GLU A 1 88 ? 12.875 4.256 -3.961 1.00 93.56 88 GLU A N 1
ATOM 714 C CA . GLU A 1 88 ? 14.210 4.317 -4.571 1.00 93.56 88 GLU A CA 1
ATOM 715 C C . GLU A 1 88 ? 14.486 3.146 -5.538 1.00 93.56 88 GLU A C 1
ATOM 717 O O . GLU A 1 88 ? 15.578 2.580 -5.594 1.00 93.56 88 GLU A O 1
ATOM 722 N N . ILE A 1 89 ? 13.473 2.758 -6.323 1.00 93.44 89 ILE A N 1
ATOM 723 C CA . ILE A 1 89 ? 13.573 1.705 -7.346 1.00 93.44 89 ILE A CA 1
ATOM 724 C C . ILE A 1 89 ? 13.103 2.272 -8.674 1.00 93.44 89 ILE A C 1
ATOM 726 O O . ILE A 1 89 ? 12.012 2.827 -8.746 1.00 93.44 89 ILE A O 1
ATOM 730 N N . ALA A 1 90 ? 13.880 2.071 -9.740 1.00 95.38 90 ALA A N 1
ATOM 731 C CA . ALA A 1 90 ? 13.547 2.547 -11.080 1.00 95.38 90 ALA A CA 1
ATOM 732 C C . ALA A 1 90 ? 12.133 2.135 -11.535 1.00 95.38 90 ALA A C 1
ATOM 734 O O . ALA A 1 90 ? 11.694 0.998 -11.336 1.00 95.38 90 ALA A O 1
ATOM 735 N N . GLN A 1 91 ? 11.439 3.055 -12.210 1.00 94.62 91 GLN A N 1
ATOM 736 C CA . GLN A 1 91 ? 10.051 2.867 -12.635 1.00 94.62 91 GLN A CA 1
ATOM 737 C C . GLN A 1 91 ? 9.872 1.640 -13.549 1.00 94.62 91 GLN A C 1
ATOM 739 O O . GLN A 1 91 ? 8.869 0.928 -13.471 1.00 94.62 91 GLN A O 1
ATOM 744 N N . THR A 1 92 ? 10.866 1.356 -14.394 1.00 93.56 92 THR A N 1
ATOM 745 C CA . THR A 1 92 ? 10.898 0.173 -15.266 1.00 93.56 92 THR A CA 1
ATOM 746 C C . THR A 1 92 ? 10.911 -1.124 -14.458 1.00 93.56 92 THR A C 1
ATOM 748 O O . THR A 1 92 ? 10.164 -2.046 -14.780 1.00 93.56 92 THR A O 1
ATOM 751 N N . THR A 1 93 ? 11.665 -1.166 -13.360 1.00 93.50 93 THR A N 1
ATOM 752 C CA . THR A 1 93 ? 11.773 -2.321 -12.457 1.00 93.50 93 THR A CA 1
ATOM 753 C C . THR A 1 93 ? 10.483 -2.577 -11.678 1.00 93.50 93 THR A C 1
ATOM 755 O O . THR A 1 93 ? 10.138 -3.731 -11.434 1.00 93.50 93 THR A O 1
ATOM 758 N N . ILE A 1 94 ? 9.734 -1.533 -11.306 1.00 93.19 94 ILE A N 1
ATOM 759 C CA . ILE A 1 94 ? 8.466 -1.714 -10.580 1.00 93.19 94 ILE A CA 1
ATOM 760 C C . ILE A 1 94 ? 7.289 -2.042 -11.505 1.00 93.19 94 ILE A C 1
ATOM 762 O O . ILE A 1 94 ? 6.283 -2.548 -11.023 1.00 93.19 94 ILE A O 1
ATOM 766 N N . SER A 1 95 ? 7.388 -1.771 -12.812 1.00 91.94 95 SER A N 1
ATOM 767 C CA . SER A 1 95 ? 6.259 -1.873 -13.751 1.00 91.94 95 SER A CA 1
ATOM 768 C C . SER A 1 95 ? 5.636 -3.275 -13.822 1.00 91.94 95 SER A C 1
ATOM 770 O O . SER A 1 95 ? 4.415 -3.401 -13.723 1.00 91.94 95 SER A O 1
ATOM 772 N N . GLY A 1 96 ? 6.465 -4.321 -13.917 1.00 91.44 96 GLY A N 1
ATOM 773 C CA . GLY A 1 96 ? 6.034 -5.723 -13.898 1.00 91.44 96 GLY A CA 1
ATOM 774 C C . GLY A 1 96 ? 5.367 -6.107 -12.572 1.00 91.44 96 GLY A C 1
ATOM 775 O O . GLY A 1 96 ? 4.177 -6.424 -12.575 1.00 91.44 96 GLY A O 1
ATOM 776 N N . PRO A 1 97 ? 6.068 -5.984 -11.426 1.00 87.12 97 PRO A N 1
ATOM 777 C CA . PRO A 1 97 ? 5.493 -6.249 -10.107 1.00 87.12 97 PRO A CA 1
ATOM 778 C C . PRO A 1 97 ? 4.202 -5.471 -9.820 1.00 87.12 97 PRO A C 1
ATOM 780 O O . PRO A 1 97 ? 3.260 -6.029 -9.259 1.00 87.12 97 PRO A O 1
ATOM 783 N N . LEU A 1 98 ? 4.135 -4.197 -10.219 1.00 87.12 98 LEU A N 1
ATOM 784 C CA . LEU A 1 98 ? 2.962 -3.337 -10.057 1.00 87.12 98 LEU A CA 1
ATOM 785 C C . LEU A 1 98 ? 1.789 -3.818 -10.927 1.00 87.12 98 LEU A C 1
ATOM 787 O O . LEU A 1 98 ? 0.651 -3.873 -10.462 1.00 87.12 98 LEU A O 1
ATOM 791 N N . GLY A 1 99 ? 2.066 -4.221 -12.170 1.00 87.06 99 GLY A N 1
ATOM 792 C CA . GLY A 1 99 ? 1.087 -4.858 -13.051 1.00 87.06 99 GLY A CA 1
ATOM 793 C C . GLY A 1 99 ? 0.543 -6.162 -12.466 1.00 87.06 99 GLY A C 1
ATOM 794 O O . GLY A 1 99 ? -0.671 -6.370 -12.454 1.00 87.06 99 GLY A O 1
ATOM 795 N N . ASP A 1 100 ? 1.416 -6.996 -11.901 1.00 81.06 100 ASP A N 1
ATOM 796 C CA . ASP A 1 100 ? 1.039 -8.272 -11.293 1.00 81.06 100 ASP A CA 1
ATOM 797 C C . ASP A 1 100 ? 0.149 -8.092 -10.061 1.00 81.06 100 ASP A C 1
ATOM 799 O O . ASP A 1 100 ? -0.867 -8.778 -9.926 1.00 81.06 100 ASP A O 1
ATOM 803 N N . ILE A 1 101 ? 0.472 -7.164 -9.157 1.00 76.88 101 ILE A N 1
ATOM 804 C CA . ILE A 1 101 ? -0.364 -6.933 -7.965 1.00 76.88 101 ILE A CA 1
ATOM 805 C C . ILE A 1 101 ? -1.714 -6.299 -8.311 1.00 76.88 101 ILE A C 1
ATOM 807 O O . ILE A 1 101 ? -2.705 -6.590 -7.637 1.00 76.88 101 ILE A O 1
ATOM 811 N N . VAL A 1 102 ? -1.790 -5.499 -9.381 1.00 82.12 102 VAL A N 1
ATOM 812 C CA . VAL A 1 102 ? -3.063 -4.975 -9.898 1.00 82.12 102 VAL A CA 1
ATOM 813 C C . VAL A 1 102 ? -3.889 -6.086 -10.544 1.00 82.12 102 VAL A C 1
ATOM 815 O O . VAL A 1 102 ? -5.068 -6.246 -10.222 1.00 82.12 102 VAL A O 1
ATOM 818 N N . LYS A 1 103 ? -3.274 -6.909 -11.402 1.00 80.19 103 LYS A N 1
ATOM 819 C CA . LYS A 1 103 ? -3.920 -8.059 -12.057 1.00 80.19 103 LYS A CA 1
ATOM 820 C C . LYS A 1 103 ? -4.496 -9.042 -11.038 1.00 80.19 103 LYS A C 1
ATOM 822 O O . LYS A 1 103 ? -5.615 -9.522 -11.204 1.00 80.19 103 LYS A O 1
ATOM 827 N N . ASN A 1 104 ? -3.759 -9.287 -9.957 1.00 69.00 104 ASN A N 1
ATOM 828 C CA . ASN A 1 104 ? -4.179 -10.154 -8.858 1.00 69.00 104 ASN A CA 1
ATOM 829 C C . ASN A 1 104 ? -5.131 -9.473 -7.860 1.00 69.00 104 ASN A C 1
ATOM 831 O O . ASN A 1 104 ? -5.480 -10.073 -6.848 1.00 69.00 104 ASN A O 1
ATOM 835 N N . LYS A 1 105 ? -5.581 -8.241 -8.141 1.00 68.38 105 LYS A N 1
ATOM 836 C CA . LYS A 1 105 ? -6.532 -7.473 -7.321 1.00 68.38 105 LYS A CA 1
ATOM 837 C C . LYS A 1 105 ? -6.064 -7.210 -5.883 1.00 68.38 105 LYS A C 1
ATOM 839 O O . LYS A 1 105 ? -6.894 -6.968 -5.016 1.00 68.38 105 LYS A O 1
ATOM 844 N N . ILE A 1 106 ? -4.754 -7.207 -5.643 1.00 64.12 106 ILE A N 1
ATOM 845 C CA . ILE A 1 106 ? -4.156 -6.798 -4.362 1.00 64.12 106 ILE A CA 1
ATOM 846 C C . ILE A 1 106 ? -4.177 -5.268 -4.269 1.00 64.12 106 ILE A C 1
ATOM 848 O O . ILE A 1 106 ? -4.493 -4.697 -3.229 1.00 64.12 106 ILE A O 1
ATOM 852 N N . VAL A 1 107 ? -3.906 -4.604 -5.395 1.00 73.75 107 VAL A N 1
ATOM 853 C CA . VAL A 1 107 ? -3.893 -3.146 -5.545 1.00 73.75 107 VAL A CA 1
ATOM 854 C C . VAL A 1 107 ? -4.935 -2.733 -6.592 1.00 73.75 107 VAL A C 1
ATOM 856 O O . VAL A 1 107 ? -5.055 -3.335 -7.657 1.00 73.75 107 VAL A O 1
ATOM 859 N N . ALA A 1 108 ? -5.738 -1.727 -6.276 1.00 77.19 108 ALA A N 1
ATOM 860 C CA . ALA A 1 108 ? -6.553 -0.969 -7.204 1.00 77.19 108 ALA A CA 1
ATOM 861 C C . ALA A 1 108 ? -5.694 -0.009 -8.020 1.00 77.19 108 ALA A C 1
ATOM 863 O O . ALA A 1 108 ? -4.798 0.647 -7.496 1.00 77.19 108 ALA A O 1
ATOM 864 N N . LYS A 1 109 ? -6.026 0.106 -9.302 1.00 84.25 109 LYS A N 1
ATOM 865 C CA . LYS A 1 109 ? -5.549 1.176 -10.165 1.00 84.25 109 LYS A CA 1
ATOM 866 C C . LYS A 1 109 ? -6.768 1.894 -10.724 1.00 84.25 109 LYS A C 1
ATOM 868 O O . LYS A 1 109 ? -7.591 1.256 -11.379 1.00 84.25 109 LYS A O 1
ATOM 873 N N . GLU A 1 110 ? -6.853 3.193 -10.484 1.00 79.94 110 GLU A N 1
ATOM 874 C CA . GLU A 1 110 ? -7.880 4.072 -11.043 1.00 79.94 110 GLU A CA 1
ATOM 875 C C . GLU A 1 110 ? -7.196 5.231 -11.749 1.00 79.94 110 GLU A C 1
ATOM 877 O O . GLU A 1 110 ? -6.387 5.948 -11.158 1.00 79.94 110 GLU A O 1
ATOM 882 N N . ASN A 1 111 ? -7.469 5.376 -13.046 1.00 82.94 111 ASN A N 1
ATOM 883 C CA . ASN A 1 111 ? -6.674 6.207 -13.947 1.00 82.94 111 ASN A CA 1
ATOM 884 C C . ASN A 1 111 ? -5.182 5.829 -13.852 1.00 82.94 111 ASN A C 1
ATOM 886 O O . ASN A 1 111 ? -4.782 4.769 -14.335 1.00 82.94 111 ASN A O 1
ATOM 890 N N . ASN A 1 112 ? -4.378 6.657 -13.181 1.00 85.44 112 ASN A N 1
ATOM 891 C CA . ASN A 1 112 ? -2.952 6.441 -12.927 1.00 85.44 112 ASN A CA 1
ATOM 892 C C . ASN A 1 112 ? -2.593 6.402 -11.436 1.00 85.44 112 ASN A C 1
ATOM 894 O O . ASN A 1 112 ? -1.409 6.399 -11.104 1.00 85.44 112 ASN A O 1
ATOM 898 N N . THR A 1 113 ? -3.594 6.345 -10.560 1.00 86.12 113 THR A N 1
ATOM 899 C CA . THR A 1 113 ? -3.411 6.307 -9.112 1.00 86.12 113 THR A CA 1
ATOM 900 C C . THR A 1 113 ? -3.577 4.886 -8.595 1.00 86.12 113 THR A C 1
ATOM 902 O O . THR A 1 113 ? -4.500 4.171 -8.994 1.00 86.12 113 THR A O 1
ATOM 905 N N . PHE A 1 114 ? -2.683 4.482 -7.698 1.00 84.81 114 PHE A N 1
ATOM 906 C CA . PHE A 1 114 ? -2.701 3.179 -7.046 1.00 84.81 114 PHE A CA 1
ATOM 907 C C . PHE A 1 114 ? -3.245 3.288 -5.620 1.00 84.81 114 PHE A C 1
ATOM 909 O O . PHE A 1 114 ? -2.929 4.225 -4.897 1.00 84.81 114 PHE A O 1
ATOM 916 N N . ALA A 1 115 ? -4.042 2.311 -5.205 1.00 74.75 115 ALA A N 1
ATOM 917 C CA . ALA A 1 115 ? -4.520 2.125 -3.836 1.00 74.75 115 ALA A CA 1
ATOM 918 C C . ALA A 1 115 ? -4.611 0.616 -3.562 1.00 74.75 115 ALA A C 1
ATOM 920 O O . ALA A 1 115 ? -4.594 -0.170 -4.490 1.00 74.75 115 ALA A O 1
ATOM 921 N N . ILE A 1 116 ? -4.672 0.138 -2.331 1.00 64.88 116 ILE A N 1
ATOM 922 C CA . ILE A 1 116 ? -4.750 -1.312 -2.025 1.00 64.88 116 ILE A CA 1
ATOM 923 C C . ILE A 1 116 ? -6.220 -1.867 -2.291 1.00 64.88 116 ILE A C 1
ATOM 925 O O . ILE A 1 116 ? -7.041 -1.040 -2.670 1.00 64.88 116 ILE A O 1
ATOM 929 N N . LYS A 1 117 ? -6.675 -3.158 -2.070 1.00 55.16 117 LYS A N 1
ATOM 930 C CA . LYS A 1 117 ? -8.153 -3.629 -2.097 1.00 55.16 117 LYS A CA 1
ATOM 931 C C . LYS A 1 117 ? -8.971 -4.490 -0.997 1.00 55.16 117 LYS A C 1
ATOM 933 O O . LYS A 1 117 ? -9.265 -5.629 -1.314 1.00 55.16 117 LYS A O 1
ATOM 938 N N . PHE A 1 118 ? -9.516 -4.010 0.162 1.00 49.34 118 PHE A N 1
ATOM 939 C CA . PHE A 1 118 ? -10.229 -4.566 1.400 1.00 49.34 118 PHE A CA 1
ATOM 940 C C . PHE A 1 118 ? -11.046 -5.875 1.340 1.00 49.34 118 PHE A C 1
ATOM 942 O O . PHE A 1 118 ? -10.738 -6.821 2.066 1.00 49.34 118 PHE A O 1
ATOM 949 N N . TYR A 1 119 ? -12.089 -5.966 0.513 1.00 46.59 119 TYR A N 1
ATOM 950 C CA . TYR A 1 119 ? -12.981 -7.139 0.455 1.00 46.59 119 TYR A CA 1
ATOM 951 C C . TYR A 1 119 ? -12.266 -8.454 0.094 1.00 46.59 119 TYR A C 1
ATOM 953 O O . TYR A 1 119 ? -12.674 -9.540 0.513 1.00 46.59 119 TYR A O 1
ATOM 961 N N . GLU A 1 120 ? -11.159 -8.367 -0.642 1.00 54.97 120 GLU A N 1
ATOM 962 C CA . GLU A 1 120 ? -10.417 -9.540 -1.088 1.00 54.97 120 GLU A CA 1
ATOM 963 C C . GLU A 1 120 ? -9.781 -10.317 0.078 1.00 54.97 120 GLU A C 1
ATOM 965 O O . GLU A 1 120 ? -9.711 -11.540 0.024 1.00 54.97 120 GLU A O 1
ATOM 970 N N . ILE A 1 121 ? -9.417 -9.663 1.187 1.00 54.41 121 ILE A N 1
ATOM 971 C CA . ILE A 1 121 ? -8.852 -10.350 2.365 1.00 54.41 121 ILE A CA 1
ATOM 972 C C . ILE A 1 121 ? -9.842 -11.258 3.034 1.00 54.41 121 ILE A C 1
ATOM 974 O O . ILE A 1 121 ? -9.482 -12.364 3.427 1.00 54.41 121 ILE A O 1
ATOM 978 N N . ALA A 1 122 ? -11.077 -10.793 3.194 1.00 49.62 122 ALA A N 1
ATOM 979 C CA . ALA A 1 122 ? -12.079 -11.564 3.901 1.00 49.62 122 ALA A CA 1
ATOM 980 C C . ALA A 1 122 ? -12.377 -12.868 3.151 1.00 49.62 122 ALA A C 1
ATOM 982 O O . ALA A 1 122 ? -12.552 -13.907 3.783 1.00 49.62 122 ALA A O 1
ATOM 983 N N . LEU A 1 123 ? -12.386 -12.836 1.814 1.00 53.53 123 LEU A N 1
ATOM 984 C CA . LEU A 1 123 ? -12.527 -14.041 0.994 1.00 53.53 123 LEU A CA 1
ATOM 985 C C . LEU A 1 123 ? -11.333 -14.983 1.157 1.00 53.53 123 LEU A C 1
ATOM 987 O O . LEU A 1 123 ? -11.512 -16.189 1.302 1.00 53.53 123 LEU A O 1
ATOM 991 N N . GLN A 1 124 ? -10.130 -14.427 1.174 1.00 63.28 124 GLN A N 1
ATOM 992 C CA . GLN A 1 124 ? -8.881 -15.182 1.178 1.00 63.28 124 GLN A CA 1
ATOM 993 C C . GLN A 1 124 ? -8.601 -15.830 2.537 1.00 63.28 124 GLN A C 1
ATOM 995 O O . GLN A 1 124 ? -8.256 -17.005 2.590 1.00 63.28 124 GLN A O 1
ATOM 1000 N N . LEU A 1 125 ? -8.864 -15.132 3.643 1.00 55.88 125 LEU A N 1
ATOM 1001 C CA . LEU A 1 125 ? -8.774 -15.700 4.994 1.00 55.88 125 LEU A CA 1
ATOM 1002 C C . LEU A 1 125 ? -9.851 -16.752 5.279 1.00 55.88 125 LEU A C 1
ATOM 1004 O O . LEU A 1 125 ? -9.664 -17.614 6.131 1.00 55.88 125 LEU A O 1
ATOM 1008 N N . LYS A 1 126 ? -10.987 -16.695 4.575 1.00 61.41 126 LYS A N 1
ATOM 1009 C CA . LYS A 1 126 ? -12.084 -17.664 4.723 1.00 61.41 126 LYS A CA 1
ATOM 1010 C C . LYS A 1 126 ? -11.960 -18.871 3.792 1.00 61.41 126 LYS A C 1
ATOM 1012 O O . LYS A 1 126 ? -12.841 -19.727 3.828 1.00 61.41 126 LYS A O 1
ATOM 1017 N N . GLY A 1 127 ? -10.932 -18.936 2.942 1.00 67.31 127 GLY A N 1
ATOM 1018 C CA . GLY A 1 127 ? -10.796 -20.013 1.957 1.00 67.31 127 GLY A CA 1
ATOM 1019 C C . GLY A 1 127 ? -11.827 -19.951 0.819 1.00 67.31 127 GLY A C 1
ATOM 1020 O O . GLY A 1 127 ? -12.123 -20.971 0.205 1.00 67.31 127 GLY A O 1
ATOM 1021 N N . LYS A 1 128 ? -12.438 -18.785 0.573 1.00 67.94 128 LYS A N 1
ATOM 1022 C CA . LYS A 1 128 ? -13.572 -18.585 -0.351 1.00 67.94 128 LYS A CA 1
ATOM 1023 C C . LYS A 1 128 ? -13.222 -17.698 -1.549 1.00 67.94 128 LYS A C 1
ATOM 1025 O O . LYS A 1 128 ? -14.106 -17.094 -2.146 1.00 67.94 128 LYS A O 1
ATOM 1030 N N . ALA A 1 129 ? -11.941 -17.569 -1.893 1.00 63.94 129 ALA A N 1
ATOM 1031 C CA . ALA A 1 129 ? -11.502 -16.735 -3.015 1.00 63.94 129 ALA A CA 1
ATOM 1032 C C . ALA A 1 129 ? -11.468 -17.469 -4.377 1.00 63.94 129 ALA A C 1
ATOM 1034 O O . ALA A 1 129 ? -10.939 -16.932 -5.357 1.00 63.94 129 ALA A O 1
ATOM 1035 N N . ASP A 1 130 ? -12.051 -18.670 -4.457 1.00 78.75 130 ASP A N 1
ATOM 1036 C CA . ASP A 1 130 ? -12.098 -19.541 -5.638 1.00 78.75 130 ASP A CA 1
ATOM 1037 C C . ASP A 1 130 ? -10.710 -19.727 -6.278 1.00 78.75 130 ASP A C 1
ATOM 1039 O O . ASP A 1 130 ? -9.718 -19.986 -5.599 1.00 78.75 130 ASP A O 1
ATOM 1043 N N . LYS A 1 131 ? -10.609 -19.532 -7.599 1.00 73.31 131 LYS A N 1
ATOM 1044 C CA . LYS A 1 131 ? -9.370 -19.642 -8.385 1.00 73.31 131 LYS A CA 1
ATOM 1045 C C . LYS A 1 131 ? -8.271 -18.654 -7.966 1.00 73.31 131 LYS A C 1
ATOM 1047 O O . LYS A 1 131 ? -7.180 -18.706 -8.520 1.00 73.31 131 LYS A O 1
ATOM 1052 N N . ARG A 1 132 ? -8.562 -17.721 -7.054 1.00 68.12 132 ARG A N 1
ATOM 1053 C CA . ARG A 1 132 ? -7.639 -16.675 -6.585 1.00 68.12 132 ARG A CA 1
ATOM 1054 C C . ARG A 1 132 ? -7.081 -16.971 -5.195 1.00 68.12 132 ARG A C 1
ATOM 1056 O O . ARG A 1 132 ? -6.290 -16.171 -4.707 1.00 68.12 132 ARG A O 1
ATOM 1063 N N . GLN A 1 133 ? -7.499 -18.069 -4.562 1.00 68.44 133 GLN A N 1
ATOM 1064 C CA . GLN A 1 133 ? -7.112 -18.436 -3.205 1.00 68.44 133 GLN A CA 1
ATOM 1065 C C . GLN A 1 133 ? -5.588 -18.533 -3.045 1.00 68.44 133 GLN A C 1
ATOM 1067 O O . GLN A 1 133 ? -4.931 -19.338 -3.700 1.00 68.44 133 GLN A O 1
ATOM 1072 N N . VAL A 1 134 ? -5.040 -17.729 -2.136 1.00 68.56 134 VAL A N 1
ATOM 1073 C CA . VAL A 1 134 ? -3.655 -17.819 -1.678 1.00 68.56 134 VAL A CA 1
ATOM 1074 C C . VAL A 1 134 ? -3.553 -19.039 -0.751 1.00 68.56 134 VAL A C 1
ATOM 1076 O O . VAL A 1 134 ? -4.326 -19.123 0.216 1.00 68.56 134 VAL A O 1
ATOM 1079 N N . PRO A 1 135 ? -2.648 -19.997 -1.032 1.00 61.22 135 PRO A N 1
ATOM 1080 C CA . PRO A 1 135 ? -2.425 -21.150 -0.165 1.00 61.22 135 PRO A CA 1
ATOM 1081 C C . PRO A 1 135 ? -2.049 -20.698 1.247 1.00 61.22 135 PRO A C 1
ATOM 1083 O O . PRO A 1 135 ? -1.250 -19.775 1.404 1.00 61.22 135 PRO A O 1
ATOM 1086 N N . ASN A 1 136 ? -2.637 -21.332 2.266 1.00 63.38 136 ASN A N 1
ATOM 1087 C CA . ASN A 1 136 ? -2.317 -21.084 3.677 1.00 63.3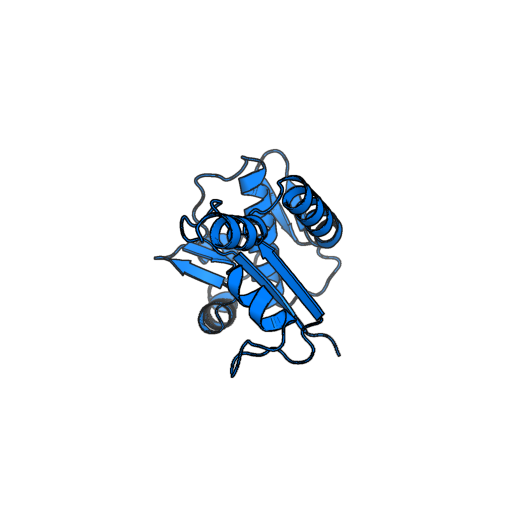8 136 ASN A CA 1
ATOM 1088 C C . ASN A 1 136 ? -2.367 -19.597 4.084 1.00 63.38 136 ASN A C 1
ATOM 1090 O O . ASN A 1 136 ? -1.572 -19.136 4.907 1.00 63.38 136 ASN A O 1
ATOM 1094 N N . ALA A 1 137 ? -3.298 -18.828 3.510 1.00 63.47 137 ALA A N 1
ATOM 1095 C CA . ALA A 1 137 ? -3.543 -17.442 3.895 1.00 63.47 137 ALA A CA 1
ATOM 1096 C C . ALA A 1 137 ? -3.975 -17.368 5.371 1.00 63.47 137 ALA A C 1
ATOM 1098 O O . ALA A 1 137 ? -5.132 -17.608 5.707 1.00 63.47 137 ALA A O 1
ATOM 1099 N N . LYS A 1 138 ? -3.027 -17.051 6.260 1.00 54.47 138 LYS A N 1
ATOM 1100 C CA . LYS A 1 138 ? -3.251 -16.941 7.713 1.00 54.47 138 LYS A CA 1
ATOM 1101 C C . LYS A 1 138 ? -3.496 -15.497 8.143 1.00 54.47 138 LYS A C 1
ATOM 1103 O O . LYS A 1 138 ? -4.135 -15.258 9.165 1.00 54.47 138 LYS A O 1
ATOM 1108 N N . ILE A 1 139 ? -2.965 -14.529 7.392 1.00 50.06 139 ILE A N 1
ATOM 1109 C CA . ILE A 1 139 ? -3.008 -13.112 7.756 1.00 50.06 139 ILE A CA 1
ATOM 1110 C C . ILE A 1 139 ? -3.398 -12.276 6.542 1.00 50.06 139 ILE A C 1
ATOM 1112 O O . ILE A 1 139 ? -2.865 -12.437 5.447 1.00 50.06 139 ILE A O 1
ATOM 1116 N N . GLY A 1 140 ? -4.331 -11.357 6.763 1.00 52.84 140 GLY A N 1
ATOM 1117 C CA . GLY A 1 140 ? -4.740 -10.361 5.794 1.00 52.84 140 GLY A CA 1
ATOM 1118 C C . GLY A 1 140 ? -4.863 -8.998 6.470 1.00 52.84 140 GLY A C 1
ATOM 1119 O O . GLY A 1 140 ? -5.473 -8.913 7.532 1.00 52.84 140 GLY A O 1
ATOM 1120 N N . LEU A 1 141 ? -4.285 -7.944 5.889 1.00 47.22 141 LEU A N 1
ATOM 1121 C CA . LEU A 1 141 ? -4.444 -6.551 6.331 1.00 47.22 141 LEU A CA 1
ATOM 1122 C C . LEU A 1 141 ? -5.377 -5.788 5.396 1.00 47.22 141 LEU A C 1
ATOM 1124 O O . LEU A 1 141 ? -5.008 -5.435 4.275 1.00 47.22 141 LEU A O 1
ATOM 1128 N N . ALA A 1 142 ? -6.613 -5.608 5.834 1.00 46.91 142 ALA A N 1
ATOM 1129 C CA . ALA A 1 142 ? -7.645 -4.945 5.067 1.00 46.91 142 ALA A CA 1
ATOM 1130 C C . ALA A 1 142 ? -7.895 -3.584 5.730 1.00 46.91 142 ALA A C 1
ATOM 1132 O O . ALA A 1 142 ? -8.157 -3.556 6.929 1.00 46.91 142 ALA A O 1
ATOM 1133 N N . TYR A 1 143 ? -7.879 -2.480 4.973 1.00 37.56 143 TYR A N 1
ATOM 1134 C CA . TYR A 1 143 ? -8.630 -1.275 5.365 1.00 37.56 143 TYR A CA 1
ATOM 1135 C C . TYR A 1 143 ? -9.539 -0.697 4.259 1.00 37.56 143 TYR A C 1
ATOM 1137 O O . TYR A 1 143 ? -9.142 -0.684 3.105 1.00 37.56 143 TYR A O 1
ATOM 1145 N N . GLY A 1 144 ? -10.751 -0.219 4.551 1.00 35.91 144 GLY A N 1
ATOM 1146 C CA . GLY A 1 144 ? -11.588 0.501 3.581 1.00 35.91 144 GLY A CA 1
ATOM 1147 C C . GLY A 1 144 ? -12.729 1.271 4.244 1.00 35.91 144 GLY A C 1
ATOM 1148 O O . GLY A 1 144 ? -13.285 0.769 5.213 1.00 35.91 144 GLY A O 1
ATOM 1149 N N . MET A 1 145 ? -13.103 2.438 3.689 1.00 36.69 145 MET A N 1
ATOM 1150 C CA . MET A 1 145 ? -14.522 2.831 3.634 1.00 36.69 145 MET A CA 1
ATOM 1151 C C . MET A 1 145 ? -14.898 3.821 2.500 1.00 36.69 145 MET A C 1
ATOM 1153 O O . MET A 1 145 ? -15.851 3.533 1.791 1.00 36.69 145 MET A O 1
ATOM 1157 N N . ASN A 1 146 ? -14.181 4.878 2.097 1.00 40.81 146 ASN A N 1
ATOM 1158 C CA . ASN A 1 146 ? -13.986 6.140 2.830 1.00 40.81 146 ASN A CA 1
ATOM 1159 C C . ASN A 1 146 ? -13.109 6.022 4.086 1.00 40.81 146 ASN A C 1
ATOM 1161 O O . ASN A 1 146 ? -13.643 5.945 5.181 1.00 40.81 146 ASN A O 1
ATOM 1165 N N . GLY A 1 147 ? -11.771 5.978 4.029 1.00 37.47 147 GLY A N 1
ATOM 1166 C CA . GLY A 1 147 ? -10.844 6.728 3.156 1.00 37.47 147 GLY A CA 1
ATOM 1167 C C . GLY A 1 147 ? -10.585 6.305 1.689 1.00 37.47 147 GLY A C 1
ATOM 1168 O O . GLY A 1 147 ? -11.495 6.084 0.898 1.00 37.47 147 GLY A O 1
ATOM 1169 N N . ILE A 1 148 ? -9.303 6.305 1.283 1.00 33.94 148 ILE A N 1
ATOM 1170 C CA . ILE A 1 148 ? -8.711 7.357 0.417 1.00 33.94 148 ILE A CA 1
ATOM 1171 C C . ILE A 1 148 ? -8.706 7.189 -1.117 1.00 33.94 148 ILE A C 1
ATOM 1173 O O . ILE A 1 148 ? -8.046 7.957 -1.818 1.00 33.94 148 ILE A O 1
ATOM 1177 N N . CYS A 1 149 ? -9.432 6.217 -1.662 1.00 35.16 149 CYS A N 1
ATOM 1178 C CA . CYS A 1 149 ? -9.563 6.037 -3.119 1.00 35.16 149 CYS A CA 1
ATOM 1179 C C . CYS A 1 149 ? -10.965 6.346 -3.656 1.00 35.16 149 CYS A C 1
ATOM 1181 O O . CYS A 1 149 ? -11.203 6.177 -4.841 1.00 35.16 149 CYS A O 1
ATOM 1183 N N . SER A 1 150 ? -11.902 6.800 -2.811 1.00 40.78 150 SER A N 1
ATOM 1184 C CA . SER A 1 150 ? -13.314 7.014 -3.190 1.00 40.78 150 SER A CA 1
ATOM 1185 C C . SER A 1 150 ? -13.994 5.770 -3.811 1.00 40.78 150 SER A C 1
ATOM 1187 O O . SER A 1 150 ? -15.096 5.840 -4.348 1.00 40.78 150 SER A O 1
ATOM 1189 N N . GLN A 1 151 ? -13.351 4.604 -3.683 1.00 38.16 151 GLN A N 1
ATOM 1190 C CA . GLN A 1 151 ? -13.842 3.268 -4.000 1.00 38.16 151 GLN A CA 1
ATOM 1191 C C . GLN A 1 151 ? -13.435 2.338 -2.845 1.00 38.16 151 GLN A C 1
ATOM 1193 O O . GLN A 1 151 ? -12.300 2.328 -2.384 1.00 38.16 151 GLN A O 1
ATOM 1198 N N . GLY A 1 152 ? -14.396 1.600 -2.295 1.00 34.78 152 GLY A N 1
ATOM 1199 C CA . GLY A 1 152 ? -14.428 1.261 -0.867 1.00 34.78 152 GLY A CA 1
ATOM 1200 C C . GLY A 1 152 ? -13.506 0.168 -0.317 1.00 34.78 152 GLY A C 1
ATOM 1201 O O . GLY A 1 152 ? -13.908 -0.457 0.655 1.00 34.78 152 GLY A O 1
ATOM 1202 N N . ASN A 1 153 ? -12.327 -0.141 -0.866 1.00 41.06 153 ASN A N 1
ATOM 1203 C CA . ASN A 1 153 ? -11.558 -1.281 -0.354 1.00 41.06 153 ASN A CA 1
ATOM 1204 C C . ASN A 1 153 ? -10.031 -1.118 -0.564 1.00 41.06 153 ASN A C 1
ATOM 1206 O O . ASN A 1 153 ? -9.667 -0.896 -1.706 1.00 41.06 153 ASN A O 1
ATOM 1210 N N . CYS A 1 154 ? -9.170 -1.293 0.482 1.00 40.75 154 CYS A N 1
ATOM 1211 C CA . CYS A 1 154 ? -7.695 -1.566 0.504 1.00 40.75 154 CYS A CA 1
ATOM 1212 C C . CYS A 1 154 ? -7.138 -2.908 1.201 1.00 40.75 154 CYS A C 1
ATOM 1214 O O . CYS A 1 154 ? -7.569 -3.172 2.306 1.00 40.75 154 CYS A O 1
ATOM 1216 N N . VAL A 1 155 ? -6.288 -3.815 0.614 1.00 50.56 155 VAL A N 1
ATOM 1217 C CA . VAL A 1 155 ? -5.900 -5.230 1.044 1.00 50.56 155 VAL A CA 1
ATOM 1218 C C . VAL A 1 155 ? -4.444 -5.719 0.833 1.00 50.56 155 VAL A C 1
ATOM 1220 O O . VAL A 1 155 ? -3.923 -5.756 -0.276 1.00 50.56 155 VAL A O 1
ATOM 1223 N N . LEU A 1 156 ? -3.881 -6.356 1.858 1.00 46.62 156 LEU A N 1
ATOM 1224 C CA . LEU A 1 156 ? -2.650 -7.160 1.860 1.00 46.62 156 LEU A CA 1
ATOM 1225 C C . LEU A 1 156 ? -2.841 -8.599 2.351 1.00 46.62 156 LEU A C 1
ATOM 1227 O O . LEU A 1 156 ? -3.388 -8.792 3.425 1.00 46.62 156 LEU A O 1
ATOM 1231 N N . ILE A 1 157 ? -2.336 -9.613 1.649 1.00 51.91 157 ILE A N 1
ATOM 1232 C CA . ILE A 1 157 ? -2.548 -11.028 2.022 1.00 51.91 157 ILE A CA 1
ATOM 1233 C C . ILE A 1 157 ? -1.211 -11.732 2.157 1.00 51.91 157 ILE A C 1
ATOM 1235 O O . ILE A 1 157 ? -0.432 -11.750 1.207 1.00 51.91 157 ILE A O 1
ATOM 1239 N N . PHE A 1 158 ? -0.975 -12.333 3.319 1.00 55.41 158 PHE A N 1
ATOM 1240 C CA . PHE A 1 158 ? 0.226 -13.099 3.622 1.00 55.41 158 PHE A CA 1
ATOM 1241 C C . PHE A 1 158 ? -0.141 -14.585 3.715 1.00 55.41 158 PHE A C 1
ATOM 1243 O O . PHE A 1 158 ? -0.913 -15.000 4.588 1.00 55.41 158 PHE A O 1
ATOM 1250 N N . GLY A 1 159 ? 0.395 -15.378 2.784 1.00 40.53 159 GLY A N 1
ATOM 1251 C CA . GLY A 1 159 ? 0.420 -16.839 2.876 1.00 40.53 159 GLY A CA 1
ATOM 1252 C C . GLY A 1 159 ? 1.569 -17.280 3.781 1.00 40.53 159 GLY A C 1
ATOM 1253 O O . GLY A 1 159 ? 2.643 -16.684 3.725 1.00 40.53 159 GLY A O 1
ATOM 1254 N N . GLY A 1 160 ? 1.332 -18.271 4.640 1.00 53.56 160 GLY A N 1
ATOM 1255 C CA . GLY A 1 160 ? 2.388 -18.930 5.414 1.00 53.56 160 GLY A CA 1
ATOM 1256 C C . GLY A 1 160 ? 2.749 -20.293 4.828 1.00 53.56 160 GLY A C 1
ATOM 1257 O O . GLY A 1 160 ? 1.955 -20.868 4.087 1.00 53.56 160 GLY A O 1
ATOM 1258 N N . GLU A 1 161 ? 3.909 -20.829 5.204 1.00 39.50 161 GLU A N 1
ATOM 1259 C CA . GLU A 1 161 ? 4.139 -22.280 5.135 1.00 39.50 161 GLU A CA 1
ATOM 1260 C C . GLU A 1 161 ? 3.123 -23.029 6.025 1.00 39.50 161 GLU A C 1
ATOM 1262 O O . GLU A 1 161 ? 2.715 -22.510 7.109 1.00 39.50 161 GLU A O 1
#

Radius of gyration: 16.95 Å; chains: 1; bounding box: 58×39×34 Å

Organism: NCBI:txid412755

Foldseek 3Di:
DVVVVVVVVVVVDDDVVVVVVLVVVVCVVLVQAWDADLAQRQIDGDPVDPDDLLRLLLSRLVSSVVSVVSVRQQPDFAALVNSCVSSVHDSVRNVVSVVVCCVLQQWDDDPRGIHGFAVCLVCQCVVNNPPSHDAQFPDKRKDFDDPDPVDTIHIDTDHDD